Protein AF-A0A2J8T9C1-F1 (afdb_monomer_lite)

Radius of gyration: 21.25 Å; chains: 1; bounding box: 72×36×71 Å

Structure (mmCIF, N/CA/C/O backbone):
data_AF-A0A2J8T9C1-F1
#
_entry.id   AF-A0A2J8T9C1-F1
#
loop_
_atom_site.group_PDB
_atom_site.id
_atom_site.type_symbol
_atom_site.label_atom_id
_atom_site.label_alt_id
_atom_site.label_comp_id
_atom_site.label_asym_id
_atom_site.label_entity_id
_atom_site.label_seq_id
_atom_site.pdbx_PDB_ins_code
_atom_site.Cartn_x
_atom_site.Cartn_y
_atom_site.Cartn_z
_atom_site.occupancy
_atom_site.B_iso_or_equiv
_atom_site.auth_seq_id
_atom_site.auth_comp_id
_atom_site.auth_asym_id
_atom_site.auth_atom_id
_atom_site.pdbx_PDB_model_num
ATOM 1 N N . MET A 1 1 ? 53.235 -20.732 10.616 1.00 41.53 1 MET A N 1
ATOM 2 C CA . MET A 1 1 ? 52.437 -20.182 9.503 1.00 41.53 1 MET A CA 1
ATOM 3 C C . MET A 1 1 ? 51.054 -19.912 10.058 1.00 41.53 1 MET A C 1
ATOM 5 O O . MET A 1 1 ? 50.454 -20.830 10.600 1.00 41.53 1 MET A O 1
ATOM 9 N N . TYR A 1 2 ? 50.663 -18.641 10.082 1.00 32.94 2 TYR A N 1
ATOM 10 C CA . TYR A 1 2 ? 49.415 -18.152 10.666 1.00 32.94 2 TYR A CA 1
ATOM 11 C C . TYR A 1 2 ? 48.220 -18.663 9.853 1.00 32.94 2 TYR A C 1
ATOM 13 O O . TYR A 1 2 ? 48.171 -18.420 8.652 1.00 32.94 2 TYR A O 1
ATOM 21 N N . ASN A 1 3 ? 47.275 -19.346 10.503 1.00 40.78 3 ASN A N 1
ATOM 22 C CA . ASN A 1 3 ? 45.934 -19.539 9.957 1.00 40.78 3 ASN A CA 1
ATOM 23 C C . ASN A 1 3 ? 45.015 -18.538 10.648 1.00 40.78 3 ASN A C 1
ATOM 25 O O . ASN A 1 3 ? 44.572 -18.740 11.779 1.00 40.78 3 ASN A O 1
ATOM 29 N N . ASP A 1 4 ? 44.821 -17.428 9.952 1.00 43.44 4 ASP A N 1
ATOM 30 C CA . ASP A 1 4 ? 43.975 -16.316 10.332 1.00 43.44 4 ASP A CA 1
ATOM 31 C C . ASP A 1 4 ? 42.482 -16.635 10.133 1.00 43.44 4 ASP A C 1
ATOM 33 O O . ASP A 1 4 ? 42.075 -17.243 9.147 1.00 43.44 4 ASP A O 1
ATOM 37 N N . THR A 1 5 ? 41.711 -16.109 11.086 1.00 45.97 5 THR A N 1
ATOM 38 C CA . THR A 1 5 ? 40.335 -15.585 11.006 1.00 45.97 5 THR A CA 1
ATOM 39 C C . THR A 1 5 ? 39.120 -16.512 10.834 1.00 45.97 5 THR A C 1
ATOM 41 O O . THR A 1 5 ? 38.569 -16.759 9.766 1.00 45.97 5 THR A O 1
ATOM 44 N N . LEU A 1 6 ? 38.595 -16.864 12.012 1.00 47.69 6 LEU A N 1
ATOM 45 C CA . LEU A 1 6 ? 37.180 -16.839 12.397 1.00 47.69 6 LEU A CA 1
ATOM 46 C C . LEU A 1 6 ? 36.311 -15.814 11.631 1.00 47.69 6 LEU A C 1
ATOM 48 O O . LEU A 1 6 ? 36.478 -14.608 11.767 1.00 47.69 6 LEU A O 1
ATOM 52 N N . ASN A 1 7 ? 35.332 -16.349 10.904 1.00 46.03 7 ASN A N 1
ATOM 53 C CA . ASN A 1 7 ? 33.889 -16.148 11.078 1.00 46.03 7 ASN A CA 1
ATOM 54 C C . ASN A 1 7 ? 33.348 -14.740 11.439 1.00 46.03 7 ASN A C 1
ATOM 56 O O . ASN A 1 7 ? 33.537 -14.253 12.551 1.00 46.03 7 ASN A O 1
ATOM 60 N N . GLY A 1 8 ? 32.465 -14.224 10.573 1.00 44.84 8 GLY A N 1
ATOM 61 C CA . GLY A 1 8 ? 31.277 -13.476 11.000 1.00 44.84 8 GLY A CA 1
ATOM 62 C C . GLY A 1 8 ? 31.230 -11.993 10.631 1.00 44.84 8 GLY A C 1
ATOM 63 O O . GLY A 1 8 ? 31.576 -11.139 11.440 1.00 44.84 8 GLY A O 1
ATOM 64 N N . SER A 1 9 ? 30.674 -11.655 9.463 1.00 41.91 9 SER A N 1
ATOM 65 C CA . SER A 1 9 ? 30.052 -10.337 9.247 1.00 41.91 9 SER A CA 1
ATOM 66 C C . SER A 1 9 ? 28.932 -10.410 8.204 1.00 41.91 9 SER A C 1
ATOM 68 O O . SER A 1 9 ? 29.154 -10.281 7.008 1.00 41.91 9 SER A O 1
ATOM 70 N N . THR A 1 10 ? 27.706 -10.590 8.702 1.00 45.03 10 THR A N 1
ATOM 71 C CA . THR A 1 10 ? 26.452 -10.081 8.117 1.00 45.03 10 THR A CA 1
ATOM 72 C C . THR A 1 10 ? 26.172 -10.383 6.639 1.00 45.03 10 THR A C 1
ATOM 74 O O . THR A 1 10 ? 26.296 -9.516 5.777 1.00 45.03 10 THR A O 1
ATOM 77 N N . GLU A 1 11 ? 25.598 -11.563 6.384 1.00 42.22 11 GLU A N 1
ATOM 78 C CA . GLU A 1 11 ? 24.617 -11.755 5.309 1.00 42.22 11 GLU A CA 1
ATOM 79 C C . GLU A 1 11 ? 23.422 -10.803 5.529 1.00 42.22 11 GLU A C 1
ATOM 81 O O . GLU A 1 11 ? 22.374 -11.180 6.054 1.00 42.22 11 GLU A O 1
ATOM 86 N N . LYS A 1 12 ? 23.536 -9.545 5.097 1.00 48.41 12 LYS A N 1
ATOM 87 C CA . LYS A 1 12 ? 22.353 -8.871 4.563 1.00 48.41 12 LYS A CA 1
ATOM 88 C C . LYS A 1 12 ? 22.129 -9.503 3.199 1.00 48.41 12 LYS A C 1
ATOM 90 O O . LYS A 1 12 ? 22.800 -9.131 2.244 1.00 48.41 12 LYS A O 1
ATOM 95 N N . ARG A 1 13 ? 21.216 -10.476 3.116 1.00 49.00 13 ARG A N 1
ATOM 96 C CA . ARG A 1 13 ? 20.659 -10.955 1.843 1.00 49.00 13 ARG A CA 1
ATOM 97 C C . ARG A 1 13 ? 19.903 -9.807 1.177 1.00 49.00 13 ARG A C 1
ATOM 99 O O . ARG A 1 13 ? 18.676 -9.757 1.175 1.00 49.00 13 ARG A O 1
ATOM 106 N N . SER A 1 14 ? 20.646 -8.860 0.622 1.00 53.47 14 SER A N 1
ATOM 107 C CA . SER A 1 14 ? 20.217 -8.121 -0.548 1.00 53.47 14 SER A CA 1
ATOM 108 C C . SER A 1 14 ? 19.965 -9.205 -1.582 1.00 53.47 14 SER A C 1
ATOM 110 O O . SER A 1 14 ? 20.908 -9.840 -2.039 1.00 53.47 14 SER A O 1
ATOM 112 N N . ALA A 1 15 ? 18.705 -9.536 -1.849 1.00 61.56 15 ALA A N 1
ATOM 113 C CA . ALA A 1 15 ? 18.385 -10.370 -2.994 1.00 61.56 15 ALA A CA 1
ATOM 114 C C . ALA A 1 15 ? 18.840 -9.576 -4.224 1.00 61.56 15 ALA A C 1
ATOM 116 O O . ALA A 1 15 ? 18.116 -8.692 -4.683 1.00 61.56 15 ALA A O 1
ATOM 117 N N . GLU A 1 16 ? 20.084 -9.792 -4.654 1.00 71.44 16 GLU A N 1
ATOM 118 C CA . GLU A 1 16 ? 20.633 -9.170 -5.848 1.00 71.44 16 GLU A CA 1
ATOM 119 C C . GLU A 1 16 ? 19.725 -9.581 -6.999 1.00 71.44 16 GLU A C 1
ATOM 121 O O . GLU A 1 16 ? 19.556 -10.763 -7.307 1.00 71.44 16 GLU A O 1
ATOM 126 N N . LEU A 1 17 ? 19.030 -8.591 -7.554 1.00 80.94 17 LEU A N 1
ATOM 127 C CA . LEU A 1 17 ? 18.176 -8.814 -8.705 1.00 80.94 17 LEU A CA 1
ATOM 128 C C . LEU A 1 17 ? 19.072 -9.276 -9.861 1.00 80.94 17 LEU A C 1
ATOM 130 O O . LEU A 1 17 ? 20.156 -8.711 -10.031 1.00 80.94 17 LEU A O 1
ATOM 134 N N . PRO A 1 18 ? 18.631 -10.255 -10.671 1.00 86.75 18 PRO A N 1
ATOM 135 C CA . PRO A 1 18 ? 19.393 -10.690 -11.841 1.00 86.75 18 PRO A CA 1
ATOM 136 C C . PRO A 1 18 ? 19.637 -9.508 -12.782 1.00 86.75 18 PRO A C 1
ATOM 138 O O . PRO A 1 18 ? 18.927 -8.508 -12.696 1.00 86.75 18 PRO A O 1
ATOM 141 N N . ASP A 1 19 ? 20.590 -9.592 -13.708 1.00 88.19 19 ASP A N 1
ATOM 142 C CA . ASP A 1 19 ? 20.773 -8.563 -14.740 1.00 88.19 19 ASP A CA 1
ATOM 143 C C . ASP A 1 19 ? 19.469 -8.257 -15.493 1.00 88.19 19 ASP A C 1
ATOM 145 O O . ASP A 1 19 ? 18.598 -9.116 -15.644 1.00 88.19 19 ASP A O 1
ATOM 149 N N . ALA A 1 20 ? 19.290 -7.002 -15.909 1.00 89.88 20 ALA A N 1
ATOM 150 C CA . ALA A 1 20 ? 18.086 -6.581 -16.617 1.00 89.88 20 ALA A CA 1
ATOM 151 C C . ALA A 1 20 ? 18.076 -7.221 -18.008 1.00 89.88 20 ALA A C 1
ATOM 153 O O . ALA A 1 20 ? 18.932 -6.913 -18.837 1.00 89.88 20 ALA A O 1
ATOM 154 N N . VAL A 1 21 ? 17.113 -8.110 -18.261 1.00 89.31 21 VAL A N 1
ATOM 155 C CA . VAL A 1 21 ? 16.985 -8.811 -19.541 1.00 89.31 21 VAL A CA 1
ATOM 156 C C . VAL A 1 21 ? 15.582 -8.601 -20.093 1.00 89.31 21 VAL A C 1
ATOM 158 O O . VAL A 1 21 ? 14.586 -8.926 -19.449 1.00 89.31 21 VAL A O 1
ATOM 161 N N . GLY A 1 22 ? 15.518 -8.101 -21.326 1.00 88.88 22 GLY A N 1
ATOM 162 C CA . GLY A 1 22 ? 14.269 -7.867 -22.045 1.00 88.88 22 GLY A CA 1
ATOM 163 C C . GLY A 1 22 ? 13.801 -6.407 -22.012 1.00 88.88 22 GLY A C 1
ATOM 164 O O . GLY A 1 22 ? 14.501 -5.535 -21.493 1.00 88.88 22 GLY A O 1
ATOM 165 N 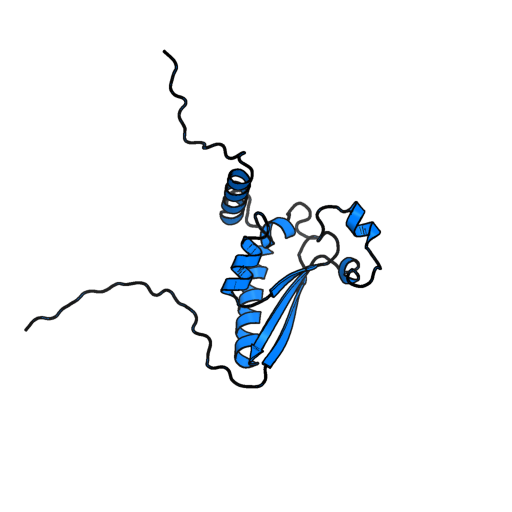N . PRO A 1 23 ? 12.638 -6.122 -22.622 1.00 92.50 23 PRO A N 1
ATOM 166 C CA . PRO A 1 23 ? 12.073 -4.780 -22.647 1.00 92.50 23 PRO A CA 1
ATOM 167 C C . PRO A 1 23 ? 11.634 -4.335 -21.248 1.00 92.50 23 PRO A C 1
ATOM 169 O O . PRO A 1 23 ? 11.294 -5.160 -20.396 1.00 92.50 23 PRO A O 1
ATOM 172 N N . ILE A 1 24 ? 11.606 -3.017 -21.039 1.00 94.19 24 ILE A N 1
ATOM 173 C CA . ILE A 1 24 ? 10.956 -2.422 -19.871 1.00 94.19 24 ILE A CA 1
ATOM 174 C C . ILE A 1 24 ? 9.451 -2.624 -20.016 1.00 94.19 24 ILE A C 1
ATOM 176 O O . ILE A 1 24 ? 8.859 -2.243 -21.028 1.00 94.19 24 ILE A O 1
ATOM 180 N N . VAL A 1 25 ? 8.845 -3.232 -19.005 1.00 95.50 25 VAL A N 1
ATOM 181 C CA . VAL A 1 25 ? 7.412 -3.498 -18.939 1.00 95.50 25 VAL A CA 1
ATOM 182 C C . VAL A 1 25 ? 6.834 -2.911 -17.666 1.00 95.50 25 VAL A C 1
ATOM 184 O O . VAL A 1 25 ? 7.507 -2.811 -16.640 1.00 95.50 25 VAL A O 1
ATOM 187 N N . GLN A 1 26 ? 5.555 -2.561 -17.734 1.00 96.50 26 GLN A N 1
ATOM 188 C CA . GLN A 1 26 ? 4.782 -2.167 -16.571 1.00 96.50 26 GLN A CA 1
ATOM 189 C C . GLN A 1 26 ? 3.832 -3.307 -16.206 1.00 96.50 26 GLN A C 1
ATOM 191 O O . GLN A 1 26 ? 2.880 -3.586 -16.936 1.00 96.50 26 GLN A O 1
ATOM 196 N N . LEU A 1 27 ? 4.093 -3.974 -15.083 1.00 95.56 27 LEU A N 1
ATOM 197 C CA . LEU A 1 27 ? 3.223 -5.025 -14.558 1.00 95.56 27 LEU A CA 1
ATOM 198 C C . LEU A 1 27 ? 2.402 -4.484 -13.392 1.00 95.56 27 LEU A C 1
ATOM 200 O O . LEU A 1 27 ? 2.850 -3.616 -12.640 1.00 95.56 27 LEU A O 1
ATOM 204 N N . GLN A 1 28 ? 1.192 -5.011 -13.238 1.00 96.06 28 GLN A N 1
ATOM 205 C CA . GLN A 1 28 ? 0.302 -4.649 -12.146 1.00 96.06 28 GLN A CA 1
ATOM 206 C C . GLN A 1 28 ? -0.390 -5.881 -11.572 1.00 96.06 28 GLN A C 1
ATOM 208 O O . GLN A 1 28 ? -0.814 -6.755 -12.321 1.00 96.06 28 GLN A O 1
ATOM 213 N N . GLU A 1 29 ? -0.539 -5.915 -10.252 1.00 96.12 29 GLU A N 1
ATOM 214 C CA . GLU A 1 29 ? -1.277 -6.948 -9.526 1.00 96.12 29 GLU A CA 1
ATOM 215 C C . GLU A 1 29 ? -2.310 -6.281 -8.612 1.00 96.12 29 GLU A C 1
ATOM 217 O O . GLU A 1 29 ? -2.000 -5.325 -7.891 1.00 96.12 29 GLU A O 1
ATOM 222 N N . LYS A 1 30 ? -3.544 -6.793 -8.629 1.00 96.06 30 LYS A N 1
ATOM 223 C CA . LYS A 1 30 ? -4.630 -6.349 -7.748 1.00 96.06 30 LYS A CA 1
ATOM 224 C C . LYS A 1 30 ? -4.872 -7.391 -6.657 1.00 96.06 30 LYS A C 1
ATOM 226 O O . LYS A 1 30 ? -5.234 -8.526 -6.953 1.00 96.06 30 LYS A O 1
ATOM 231 N N . LEU A 1 31 ? -4.728 -6.988 -5.395 1.00 95.81 31 LEU A N 1
ATOM 232 C CA . LEU A 1 31 ? -5.003 -7.822 -4.223 1.00 95.81 31 LEU A CA 1
ATOM 233 C C . LEU A 1 31 ? -6.210 -7.286 -3.454 1.00 95.81 31 LEU A C 1
ATOM 235 O O . LEU A 1 31 ? -6.163 -6.182 -2.913 1.00 95.81 31 LEU A O 1
ATOM 239 N N . TYR A 1 32 ? -7.284 -8.068 -3.381 1.00 94.75 32 TYR A N 1
ATOM 240 C CA . TYR A 1 32 ? -8.471 -7.703 -2.608 1.00 94.75 32 TYR A CA 1
ATOM 241 C C . TYR A 1 32 ? -8.229 -7.858 -1.107 1.00 94.75 32 TYR A C 1
ATOM 243 O O . TYR A 1 32 ? -7.619 -8.826 -0.656 1.00 94.75 32 TYR A O 1
ATOM 251 N N . VAL A 1 33 ? -8.720 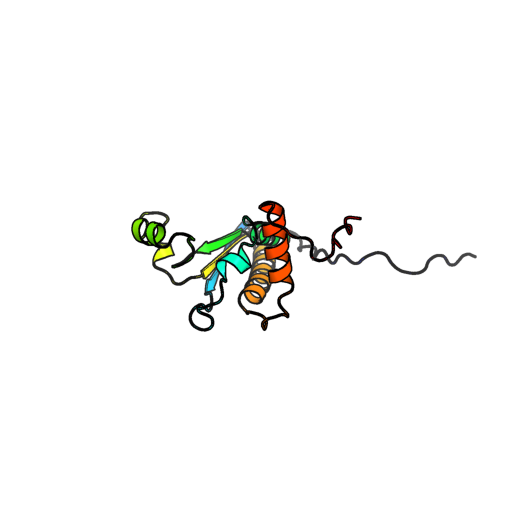-6.891 -0.335 1.00 93.50 33 VAL A N 1
ATOM 252 C CA . VAL A 1 33 ? -8.599 -6.879 1.123 1.00 93.50 33 VAL A CA 1
ATOM 253 C C . VAL A 1 33 ? -9.790 -7.628 1.741 1.00 93.50 33 VAL A C 1
ATOM 255 O O . VAL A 1 33 ? -10.932 -7.310 1.395 1.00 93.50 33 VAL A O 1
ATOM 258 N N . PRO A 1 34 ? -9.576 -8.567 2.685 1.00 92.62 34 PRO A N 1
ATOM 259 C CA . PRO A 1 34 ? -10.638 -9.377 3.295 1.00 92.62 34 PRO A CA 1
ATOM 260 C C . PRO A 1 34 ? -11.452 -8.602 4.354 1.00 92.62 34 PRO A C 1
ATOM 262 O O . PRO A 1 34 ? -11.609 -9.021 5.499 1.00 92.62 34 PRO A O 1
ATOM 265 N N . VAL A 1 35 ? -12.026 -7.457 3.969 1.00 90.19 35 VAL A N 1
ATOM 266 C CA . VAL A 1 35 ? -12.853 -6.603 4.849 1.00 90.19 35 VAL A CA 1
ATOM 267 C C . VAL A 1 35 ? -14.155 -7.266 5.299 1.00 90.19 35 VAL A C 1
ATOM 269 O O . VAL A 1 35 ? -14.751 -6.839 6.280 1.00 90.19 35 VAL A O 1
ATOM 272 N N . LYS A 1 36 ? -14.622 -8.288 4.572 1.00 88.69 36 LYS A N 1
ATOM 273 C CA . LYS A 1 36 ? -15.829 -9.052 4.926 1.00 88.69 36 LYS A CA 1
ATOM 274 C C . LYS A 1 36 ? -15.565 -10.026 6.076 1.00 88.69 36 LYS A C 1
ATOM 276 O O . LYS A 1 36 ? -16.462 -10.261 6.874 1.00 88.69 36 LYS A O 1
ATOM 281 N N . GLU A 1 37 ? -14.353 -10.574 6.143 1.00 90.25 37 GLU A N 1
ATOM 282 C CA . GLU A 1 37 ? -13.932 -11.526 7.178 1.00 90.25 37 GLU A CA 1
ATOM 283 C C . GLU A 1 37 ? -13.500 -10.799 8.455 1.00 90.25 37 GLU A C 1
ATOM 285 O O . GLU A 1 37 ? -13.792 -11.255 9.557 1.00 90.25 37 GLU A O 1
ATOM 290 N N . TYR A 1 38 ? -12.867 -9.631 8.305 1.00 88.69 38 TYR A N 1
ATOM 291 C CA . TYR A 1 38 ? -12.370 -8.823 9.419 1.00 88.69 38 TYR A CA 1
ATOM 292 C C . TYR A 1 38 ? -12.874 -7.371 9.327 1.00 88.69 38 TYR A C 1
ATOM 294 O O . TYR A 1 38 ? -12.090 -6.464 9.027 1.00 88.69 38 TYR A O 1
ATOM 302 N N . PRO A 1 39 ? -14.175 -7.118 9.570 1.00 87.69 39 PRO A N 1
ATOM 303 C CA . PRO A 1 39 ? -14.781 -5.794 9.394 1.00 87.69 39 PRO A CA 1
ATOM 304 C C . PRO A 1 39 ? -14.249 -4.732 10.368 1.00 87.69 39 PRO A C 1
ATOM 306 O O . PRO A 1 39 ? -14.194 -3.553 10.018 1.00 87.69 39 PRO A O 1
ATOM 309 N N . ASP A 1 40 ? -13.821 -5.139 11.564 1.00 86.31 40 ASP A N 1
ATOM 310 C CA . ASP A 1 40 ? -13.283 -4.242 12.595 1.00 86.31 40 ASP A CA 1
ATOM 311 C C . ASP A 1 40 ? -11.779 -3.954 12.427 1.00 86.31 40 ASP A C 1
ATOM 313 O O . ASP A 1 40 ? -11.214 -3.103 13.123 1.00 86.31 40 ASP A O 1
ATOM 317 N N . PHE A 1 41 ? -11.100 -4.637 11.497 1.00 88.69 41 PHE A N 1
ATOM 318 C CA . PHE A 1 41 ? -9.667 -4.469 11.287 1.00 88.69 41 PHE A CA 1
ATOM 319 C C . PHE A 1 41 ? -9.361 -3.375 10.256 1.00 88.69 41 PHE A C 1
ATOM 321 O O . PHE A 1 41 ? -9.801 -3.404 9.107 1.00 88.69 41 PHE A O 1
ATOM 328 N N . ASN A 1 42 ? -8.531 -2.405 10.646 1.00 89.50 42 ASN A N 1
ATOM 329 C CA . ASN A 1 42 ? -8.127 -1.316 9.761 1.00 89.50 42 ASN A CA 1
ATOM 330 C C . ASN A 1 42 ? -6.923 -1.697 8.881 1.00 89.50 42 ASN A C 1
ATOM 332 O O . ASN A 1 42 ? -5.780 -1.329 9.168 1.00 89.50 42 ASN A O 1
ATOM 336 N N . PHE A 1 43 ? -7.196 -2.383 7.771 1.00 92.12 43 PHE A N 1
ATOM 337 C CA . PHE A 1 43 ? -6.183 -2.755 6.777 1.00 92.12 43 PHE A CA 1
ATOM 338 C C . PHE A 1 43 ? -5.496 -1.550 6.125 1.00 92.12 43 PHE A C 1
ATOM 340 O O . PHE A 1 43 ? -4.289 -1.574 5.902 1.00 92.12 43 PHE A O 1
ATOM 347 N N . VAL A 1 44 ? -6.233 -0.466 5.856 1.00 92.81 44 VAL A N 1
ATOM 348 C CA . VAL A 1 44 ? -5.666 0.743 5.232 1.00 92.81 44 VAL A CA 1
ATOM 349 C C . VAL A 1 44 ? -4.592 1.348 6.135 1.00 92.81 44 VAL A C 1
ATOM 351 O O . VAL A 1 44 ? -3.479 1.620 5.687 1.00 92.81 44 VAL A O 1
ATOM 354 N N . GLY A 1 45 ? -4.899 1.500 7.426 1.00 92.44 45 GLY A N 1
ATOM 355 C CA . GLY A 1 45 ? -3.944 1.984 8.423 1.00 92.44 45 GLY A CA 1
ATOM 356 C C . GLY A 1 45 ? -2.751 1.046 8.606 1.00 92.44 45 GLY A C 1
ATOM 357 O O . GLY A 1 45 ? -1.628 1.519 8.748 1.00 92.44 45 GLY A O 1
ATOM 358 N N . ARG A 1 46 ? -2.981 -0.269 8.542 1.00 92.00 46 ARG A N 1
ATOM 359 C CA . ARG A 1 46 ? -1.940 -1.300 8.635 1.00 92.00 46 ARG A CA 1
ATOM 360 C C . ARG A 1 46 ? -0.926 -1.222 7.493 1.00 92.00 46 ARG A C 1
ATOM 362 O O . ARG A 1 46 ? 0.274 -1.279 7.746 1.00 92.00 46 ARG A O 1
ATOM 369 N N . ILE A 1 47 ? -1.408 -1.085 6.258 1.00 93.31 47 ILE A N 1
ATOM 370 C CA . ILE A 1 47 ? -0.570 -1.064 5.051 1.00 93.31 47 ILE A CA 1
ATOM 371 C C . ILE A 1 47 ? 0.177 0.266 4.930 1.00 93.31 47 ILE A C 1
ATOM 373 O O . ILE A 1 47 ? 1.377 0.284 4.676 1.00 93.31 47 ILE A O 1
ATOM 377 N N . LEU A 1 48 ? -0.522 1.388 5.123 1.00 93.69 48 LEU A N 1
ATOM 378 C CA . LEU A 1 48 ? 0.087 2.712 4.991 1.00 93.69 48 LEU A CA 1
ATOM 379 C C . LEU A 1 48 ? 1.022 3.032 6.162 1.00 93.69 48 LEU A C 1
ATOM 381 O O . LEU A 1 48 ? 2.089 3.614 5.962 1.00 93.69 48 LEU A O 1
ATOM 385 N N . GLY A 1 49 ? 0.637 2.650 7.379 1.00 92.44 49 GLY A N 1
ATOM 386 C CA . GLY A 1 49 ? 1.360 2.998 8.594 1.00 92.44 49 GLY A CA 1
ATOM 387 C C . GLY A 1 49 ? 1.330 4.500 8.917 1.00 92.44 49 GLY A C 1
ATOM 388 O O . GLY A 1 49 ? 0.560 5.272 8.324 1.00 92.44 49 GLY A O 1
ATOM 389 N N . PRO A 1 50 ? 2.154 4.953 9.878 1.00 92.69 50 PRO A N 1
ATOM 390 C CA . PRO A 1 50 ? 2.193 6.350 10.293 1.00 92.69 50 PRO A CA 1
ATOM 391 C C . PRO A 1 50 ? 2.603 7.249 9.124 1.00 92.69 50 PRO A C 1
ATOM 393 O O . PRO A 1 50 ? 3.659 7.070 8.530 1.00 92.69 50 PRO A O 1
ATOM 396 N N . ARG A 1 51 ? 1.748 8.218 8.766 1.00 89.44 51 ARG A N 1
ATOM 397 C CA . ARG A 1 51 ? 1.962 9.160 7.644 1.00 89.44 51 ARG A CA 1
ATOM 398 C C . ARG A 1 51 ? 2.323 8.493 6.299 1.00 89.44 51 ARG A C 1
ATOM 400 O O . ARG A 1 51 ? 2.916 9.146 5.446 1.00 89.44 51 ARG A O 1
ATOM 407 N N . GLY A 1 52 ? 1.961 7.224 6.087 1.00 91.75 52 GLY A N 1
ATOM 408 C CA . GLY A 1 52 ? 2.311 6.491 4.863 1.00 91.75 52 GLY A CA 1
ATOM 409 C C . GLY A 1 52 ? 3.745 5.947 4.825 1.00 91.75 52 GLY A C 1
ATOM 410 O O . GLY A 1 52 ? 4.183 5.484 3.774 1.00 91.75 52 GLY A O 1
ATOM 411 N N . LEU A 1 53 ? 4.493 6.015 5.934 1.00 92.62 53 LEU A N 1
ATOM 412 C CA . LEU A 1 53 ? 5.899 5.603 5.982 1.00 92.62 53 LEU A CA 1
ATOM 413 C C . LEU A 1 53 ? 6.083 4.105 5.735 1.00 92.62 53 LEU A C 1
ATOM 415 O O . LEU A 1 53 ? 7.013 3.732 5.027 1.00 92.62 53 LEU A O 1
ATOM 419 N N . THR A 1 54 ? 5.185 3.256 6.242 1.00 93.06 54 THR A N 1
ATOM 420 C CA . THR A 1 54 ? 5.275 1.803 6.031 1.00 93.06 54 THR A CA 1
ATOM 421 C C . THR A 1 54 ? 5.080 1.446 4.562 1.00 93.06 54 THR A C 1
ATOM 423 O O . THR A 1 54 ? 5.884 0.698 4.015 1.00 93.06 54 THR A O 1
ATOM 426 N N . ALA A 1 55 ? 4.074 2.023 3.897 1.00 93.94 55 ALA A N 1
ATOM 427 C CA . ALA A 1 55 ? 3.892 1.808 2.462 1.00 93.94 55 ALA A CA 1
ATOM 428 C C . ALA A 1 55 ? 5.107 2.306 1.671 1.00 93.94 55 ALA A C 1
ATOM 430 O O . ALA A 1 55 ? 5.614 1.577 0.830 1.00 93.94 55 ALA A O 1
ATOM 431 N N . LYS A 1 56 ? 5.633 3.494 1.995 1.00 94.62 56 LYS A N 1
ATOM 432 C CA . LYS A 1 56 ? 6.817 4.048 1.324 1.00 94.62 56 LYS A CA 1
ATOM 433 C C . LYS A 1 56 ? 8.069 3.185 1.517 1.00 94.62 56 LYS A C 1
ATOM 435 O O . LYS A 1 56 ? 8.868 3.047 0.596 1.00 94.62 56 LYS A O 1
ATOM 440 N N . GLN A 1 57 ? 8.254 2.617 2.707 1.00 93.56 57 GLN A N 1
ATOM 441 C CA . GLN A 1 57 ? 9.345 1.685 2.974 1.00 93.56 57 GLN A CA 1
ATOM 442 C C . GLN A 1 57 ? 9.177 0.406 2.153 1.00 93.56 57 GLN A C 1
ATOM 444 O O . GLN A 1 57 ? 10.115 -0.006 1.477 1.00 93.56 57 GLN A O 1
ATOM 449 N N . LEU A 1 58 ? 7.967 -0.154 2.131 1.00 93.69 58 LEU A N 1
ATOM 450 C CA . LEU A 1 58 ? 7.659 -1.343 1.347 1.00 93.69 58 LEU A CA 1
ATOM 451 C C . LEU A 1 58 ? 7.863 -1.106 -0.161 1.00 93.69 58 LEU A C 1
ATOM 453 O O . LEU A 1 58 ? 8.414 -1.962 -0.852 1.00 93.69 58 LEU A O 1
ATOM 457 N N . GLU A 1 59 ? 7.487 0.069 -0.671 1.00 94.62 59 GLU A N 1
ATOM 458 C CA . GLU A 1 59 ? 7.772 0.499 -2.045 1.00 94.62 59 GLU A CA 1
ATOM 459 C C . GLU A 1 59 ? 9.284 0.561 -2.319 1.00 94.62 59 GLU A C 1
ATOM 461 O O . GLU A 1 59 ? 9.755 0.033 -3.326 1.00 94.62 59 GLU A O 1
ATOM 466 N N . ALA A 1 60 ? 10.066 1.147 -1.407 1.00 93.31 60 ALA A N 1
ATOM 467 C CA . ALA A 1 60 ? 11.518 1.258 -1.549 1.00 93.31 60 ALA A CA 1
ATOM 468 C C . ALA A 1 60 ? 12.233 -0.106 -1.501 1.00 93.31 60 ALA A C 1
ATOM 470 O O . ALA A 1 60 ? 13.176 -0.333 -2.257 1.00 93.31 60 ALA A O 1
ATOM 471 N N . GLU A 1 61 ? 11.784 -1.023 -0.643 1.00 91.56 61 GLU A N 1
ATOM 472 C CA . GLU A 1 61 ? 12.383 -2.355 -0.482 1.00 91.56 61 GLU A CA 1
ATOM 473 C C . GLU A 1 61 ? 12.047 -3.305 -1.635 1.00 91.56 61 GLU A C 1
ATOM 475 O O . GLU A 1 61 ? 12.861 -4.152 -2.013 1.00 91.56 61 GLU A O 1
ATOM 480 N N . THR A 1 62 ? 10.843 -3.181 -2.192 1.00 92.00 62 THR A N 1
ATOM 481 C CA . THR A 1 62 ? 10.368 -4.039 -3.287 1.00 92.00 62 THR A CA 1
ATOM 482 C C . THR A 1 62 ? 10.639 -3.443 -4.666 1.00 92.00 62 THR A C 1
ATOM 484 O O . THR A 1 62 ? 10.618 -4.164 -5.662 1.00 92.00 62 THR A O 1
ATOM 487 N N . GLY A 1 63 ? 10.898 -2.135 -4.748 1.00 92.56 63 GLY A N 1
ATOM 488 C CA . GLY A 1 63 ? 10.990 -1.405 -6.010 1.00 92.56 63 GLY A CA 1
ATOM 489 C C . GLY A 1 63 ? 9.661 -1.359 -6.768 1.00 92.56 63 GLY A C 1
ATOM 490 O O . GLY A 1 63 ? 9.672 -1.237 -7.991 1.00 92.56 63 GLY A O 1
ATOM 491 N N . CYS A 1 64 ? 8.542 -1.514 -6.059 1.00 95.81 64 CYS A N 1
ATOM 492 C CA . CYS A 1 64 ? 7.187 -1.440 -6.597 1.00 95.81 64 CYS A CA 1
ATOM 493 C C . CYS A 1 64 ? 6.483 -0.185 -6.073 1.00 95.81 64 CYS A C 1
ATOM 495 O O . CYS A 1 64 ? 6.872 0.385 -5.061 1.00 95.81 64 CYS A O 1
ATOM 497 N N . LYS A 1 65 ? 5.409 0.219 -6.742 1.00 96.31 65 LYS A N 1
ATOM 498 C CA . LYS A 1 65 ? 4.469 1.248 -6.305 1.00 96.31 65 LYS A CA 1
ATOM 499 C C . LYS A 1 65 ? 3.237 0.582 -5.710 1.00 96.31 65 LYS A C 1
ATOM 501 O O . LYS A 1 65 ? 2.664 -0.308 -6.333 1.00 96.31 65 LYS A O 1
ATOM 506 N N . ILE A 1 66 ? 2.814 1.017 -4.531 1.00 96.06 66 ILE A N 1
ATOM 507 C CA . ILE A 1 66 ? 1.734 0.404 -3.759 1.00 96.06 66 ILE A CA 1
ATOM 508 C C . ILE A 1 66 ? 0.641 1.441 -3.545 1.00 96.06 66 ILE A C 1
ATOM 510 O O . ILE A 1 66 ? 0.826 2.461 -2.887 1.00 96.06 66 ILE A O 1
ATOM 514 N N . MET A 1 67 ? -0.536 1.174 -4.101 1.00 94.12 67 MET A N 1
ATOM 515 C CA . MET A 1 67 ? -1.679 2.075 -4.031 1.00 94.12 67 MET A CA 1
ATOM 516 C C . MET A 1 67 ? -2.868 1.374 -3.387 1.00 94.12 67 MET A C 1
ATOM 518 O O . MET A 1 67 ? -3.378 0.390 -3.915 1.00 94.12 67 MET A O 1
ATOM 522 N N . VAL A 1 68 ? -3.369 1.915 -2.280 1.00 94.94 68 VAL A N 1
ATOM 523 C CA . VAL A 1 68 ? -4.638 1.462 -1.697 1.00 94.94 68 VAL A CA 1
ATOM 524 C C . VAL A 1 68 ? -5.788 2.145 -2.441 1.00 94.94 68 VAL A C 1
ATOM 526 O O . VAL A 1 68 ? -5.843 3.373 -2.529 1.00 94.94 68 VAL A O 1
ATOM 529 N N . ARG A 1 69 ? -6.684 1.347 -3.019 1.00 94.19 69 ARG A N 1
ATOM 530 C CA . ARG A 1 69 ? -7.798 1.759 -3.885 1.00 94.19 69 ARG A CA 1
ATOM 531 C C . ARG A 1 69 ? -9.070 1.005 -3.469 1.00 94.19 69 ARG A C 1
ATOM 533 O O . ARG A 1 69 ? -9.035 0.171 -2.570 1.00 94.19 69 ARG A O 1
ATOM 540 N N . GLY A 1 70 ? -10.200 1.290 -4.109 1.00 93.69 70 GLY A N 1
ATOM 541 C CA . GLY A 1 70 ? -11.489 0.709 -3.721 1.00 93.69 70 GLY A CA 1
ATOM 542 C C . GLY A 1 70 ? -12.300 1.546 -2.731 1.00 93.69 70 GLY A C 1
ATOM 543 O O . GLY A 1 70 ? -11.877 2.605 -2.266 1.00 93.69 70 GLY A O 1
ATOM 544 N N . LYS A 1 71 ? -13.491 1.048 -2.412 1.00 91.25 71 LYS A N 1
ATOM 545 C CA . LYS A 1 71 ? -14.404 1.596 -1.408 1.00 91.25 71 LYS A CA 1
ATOM 546 C C . LYS A 1 71 ? -13.795 1.498 -0.006 1.00 91.25 71 LYS A C 1
ATOM 548 O O . LYS A 1 71 ? -13.334 0.437 0.403 1.00 91.25 71 LYS A O 1
ATOM 553 N N . GLY A 1 72 ? -13.846 2.581 0.759 1.00 88.94 72 GLY A N 1
ATOM 554 C CA . GLY A 1 72 ? -13.261 2.683 2.095 1.00 88.94 72 GLY A CA 1
ATOM 555 C C . GLY A 1 72 ? -11.754 2.938 2.099 1.00 88.94 72 GLY A C 1
ATOM 556 O O . GLY A 1 72 ? -11.145 2.891 3.167 1.00 88.94 72 GLY A O 1
ATOM 557 N N . SER A 1 73 ? -11.137 3.209 0.941 1.00 89.19 73 SER A N 1
ATOM 558 C CA . SER A 1 73 ? -9.719 3.578 0.878 1.00 89.19 73 SER A CA 1
ATOM 559 C C . SER A 1 73 ? -9.470 4.989 1.418 1.00 89.19 73 SER A C 1
ATOM 561 O O . SER A 1 73 ? -8.342 5.318 1.789 1.00 89.19 73 SER A O 1
ATOM 563 N N . MET A 1 74 ? -10.497 5.848 1.452 1.00 89.44 74 MET A N 1
ATOM 564 C CA . MET A 1 74 ? -10.391 7.193 2.004 1.00 89.44 74 MET A CA 1
ATOM 565 C C . MET A 1 74 ? -10.738 7.222 3.491 1.00 89.44 74 MET A C 1
ATOM 567 O O . MET A 1 74 ? -11.682 6.590 3.957 1.00 89.44 74 MET A O 1
ATOM 571 N N . ARG A 1 75 ? -10.026 8.074 4.236 1.00 85.25 75 ARG A N 1
ATOM 572 C CA . ARG A 1 75 ? -10.337 8.352 5.646 1.00 85.25 75 ARG A CA 1
ATOM 573 C C . ARG A 1 75 ? -11.741 8.944 5.824 1.00 85.25 75 ARG A C 1
ATOM 575 O O . ARG A 1 75 ? -12.459 8.574 6.748 1.00 85.25 75 ARG A O 1
ATOM 582 N N . ASP A 1 76 ? -12.119 9.868 4.945 1.00 89.50 76 ASP A N 1
ATOM 583 C CA . ASP A 1 76 ? -13.387 10.591 5.013 1.00 89.50 76 ASP A CA 1
ATOM 584 C C . ASP A 1 76 ? -14.431 9.950 4.087 1.00 89.50 76 ASP A C 1
ATOM 586 O O . ASP A 1 76 ? -14.508 10.292 2.905 1.00 89.50 76 ASP A O 1
ATOM 590 N N . LYS A 1 77 ? -15.295 9.083 4.631 1.00 87.62 77 LYS A N 1
ATOM 591 C CA . LYS A 1 77 ? -16.360 8.410 3.854 1.00 87.62 77 LYS A CA 1
ATOM 592 C C . LYS A 1 77 ? -17.269 9.387 3.094 1.00 87.62 77 LYS A C 1
ATOM 594 O O . LYS A 1 77 ? -17.610 9.144 1.945 1.00 87.62 77 LYS A O 1
ATOM 599 N N . LYS A 1 78 ? -17.590 10.542 3.690 1.00 90.38 78 LYS A N 1
ATOM 600 C CA . LYS A 1 78 ? -18.414 11.575 3.032 1.00 90.38 78 LYS A CA 1
ATOM 601 C C . LYS A 1 78 ? -17.753 12.140 1.770 1.00 90.38 78 LYS A C 1
ATOM 603 O O . LYS A 1 78 ? -18.429 12.384 0.778 1.00 90.38 78 LYS A O 1
ATOM 608 N N . LYS A 1 79 ? -16.433 12.361 1.805 1.00 88.75 79 LYS A N 1
ATOM 609 C CA . LYS A 1 79 ? -15.681 12.843 0.633 1.00 88.75 79 LYS A CA 1
ATOM 610 C C . LYS A 1 79 ? -15.541 11.749 -0.415 1.00 88.75 79 LYS A C 1
ATOM 612 O O . LYS A 1 79 ? -15.525 12.055 -1.602 1.00 88.75 79 LYS A O 1
ATOM 617 N N . GLU A 1 80 ? -15.438 10.499 0.022 1.00 89.44 80 GLU A N 1
ATOM 618 C CA . GLU A 1 80 ? -15.412 9.346 -0.871 1.00 89.44 80 GLU A CA 1
ATOM 619 C C . GLU A 1 80 ? -16.684 9.288 -1.723 1.00 89.44 80 GLU A C 1
ATOM 621 O O . GLU A 1 80 ? -16.605 9.289 -2.948 1.00 89.44 80 GLU A O 1
ATOM 626 N N . GLU A 1 81 ? -17.861 9.360 -1.096 1.00 88.56 81 GLU A N 1
ATOM 627 C CA . GLU A 1 81 ? -19.144 9.326 -1.809 1.00 88.56 81 GLU A CA 1
ATOM 628 C C . GLU A 1 81 ? -19.325 10.512 -2.766 1.00 88.56 81 GLU A C 1
ATOM 630 O O . GLU A 1 81 ? -19.810 10.332 -3.879 1.00 88.56 81 GLU A O 1
ATOM 635 N N . GLN A 1 82 ? -18.872 11.710 -2.385 1.00 90.00 82 GLN A N 1
ATOM 636 C CA . GLN A 1 82 ? -18.935 12.905 -3.240 1.00 90.00 82 GLN A CA 1
ATOM 637 C C . GLN A 1 82 ? -18.010 12.850 -4.463 1.00 90.00 82 GLN A C 1
ATOM 639 O O . GLN A 1 82 ? -18.237 13.556 -5.449 1.00 90.00 82 GLN A O 1
ATOM 644 N N . ASN A 1 83 ? -16.922 12.081 -4.387 1.00 87.00 83 ASN A N 1
ATOM 645 C CA . ASN A 1 83 ? -15.974 11.926 -5.490 1.00 87.00 83 ASN A CA 1
ATOM 646 C C . ASN A 1 83 ? -16.225 10.666 -6.316 1.00 87.00 83 ASN A C 1
ATOM 648 O O . ASN A 1 83 ? -15.642 10.516 -7.390 1.00 87.00 83 ASN A O 1
ATOM 652 N N . ARG A 1 84 ? -17.118 9.788 -5.860 1.00 86.94 84 ARG A N 1
ATOM 653 C CA . ARG A 1 84 ? -17.518 8.597 -6.597 1.00 86.94 84 ARG A CA 1
ATOM 654 C C . ARG A 1 84 ? -18.115 8.982 -7.955 1.00 86.94 84 ARG A C 1
ATOM 656 O O . ARG A 1 84 ? -18.950 9.876 -8.048 1.00 86.94 84 ARG A O 1
ATOM 663 N N . GLY A 1 85 ? -17.660 8.310 -9.012 1.00 84.06 85 GLY A N 1
ATOM 664 C CA . GLY A 1 85 ? -18.099 8.570 -10.389 1.00 84.06 85 GLY A CA 1
ATOM 665 C C . GLY A 1 85 ? -17.386 9.728 -11.097 1.00 84.06 85 GLY A C 1
ATOM 666 O O . GLY A 1 85 ? -17.682 9.990 -12.258 1.00 84.06 85 GLY A O 1
ATOM 667 N N . LYS A 1 86 ? -16.431 10.410 -10.447 1.00 89.19 86 LYS A N 1
ATOM 668 C CA . LYS A 1 86 ? -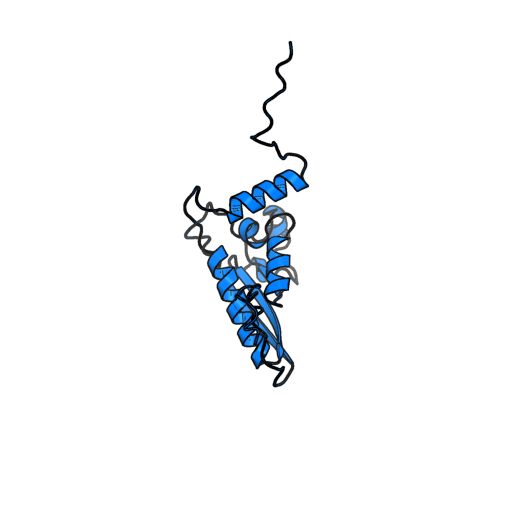15.559 11.383 -11.122 1.00 89.19 86 LYS A CA 1
ATOM 669 C C . LYS A 1 86 ? -14.413 10.681 -11.867 1.00 89.19 86 LYS A C 1
ATOM 671 O O . LYS A 1 86 ? -13.948 9.630 -11.412 1.00 89.19 86 LYS A O 1
ATOM 676 N N . PRO A 1 87 ? -13.879 11.284 -12.946 1.00 84.69 87 PRO A N 1
ATOM 677 C CA . PRO A 1 87 ? -12.652 10.799 -13.574 1.00 84.69 87 PRO A CA 1
ATOM 678 C C . PRO A 1 87 ? -11.516 10.736 -12.541 1.00 84.69 87 PRO A C 1
ATOM 680 O O . PRO A 1 87 ? -11.417 11.601 -11.670 1.00 84.69 87 PRO A O 1
ATOM 683 N N . ASN A 1 88 ? -10.672 9.703 -12.626 1.00 83.38 88 ASN A N 1
ATOM 684 C CA . ASN A 1 88 ? -9.623 9.339 -11.652 1.00 83.38 88 ASN A CA 1
ATOM 685 C C . ASN A 1 88 ? -10.104 8.762 -10.303 1.00 83.38 88 ASN A C 1
ATOM 687 O O . ASN A 1 88 ? -9.267 8.323 -9.510 1.00 83.38 88 ASN A O 1
ATOM 691 N N . TRP A 1 89 ? -11.419 8.696 -10.060 1.00 88.88 89 TRP A N 1
ATOM 692 C CA . TRP A 1 89 ? -12.035 8.139 -8.843 1.00 88.88 89 TRP A CA 1
ATOM 693 C C . TRP A 1 89 ? -12.908 6.906 -9.116 1.00 88.88 89 TRP A C 1
ATOM 695 O O . TRP A 1 89 ? -13.631 6.440 -8.237 1.00 88.88 89 TRP A O 1
ATOM 705 N N . GLU A 1 90 ? -12.840 6.346 -10.323 1.00 90.38 90 GLU A N 1
ATOM 706 C CA . GLU A 1 90 ? -13.628 5.174 -10.734 1.00 90.38 90 GLU A CA 1
ATOM 707 C C . GLU A 1 90 ? -13.367 3.954 -9.847 1.00 90.38 90 GLU A C 1
ATOM 709 O O . GLU A 1 90 ? -14.283 3.188 -9.547 1.00 90.38 90 GLU A O 1
ATOM 714 N N . HIS A 1 91 ? -12.143 3.838 -9.325 1.00 88.88 91 HIS A N 1
ATOM 715 C CA . HIS A 1 91 ? -11.761 2.794 -8.379 1.00 88.88 91 HIS A CA 1
ATOM 716 C C . HIS A 1 91 ? -12.612 2.785 -7.103 1.00 88.88 91 HIS A C 1
ATOM 718 O O . HIS A 1 91 ? -12.664 1.765 -6.433 1.00 88.88 91 HIS A O 1
ATOM 724 N N . LEU A 1 92 ? -13.285 3.885 -6.735 1.00 90.88 92 LEU A N 1
ATOM 725 C CA . LEU A 1 92 ? -14.174 3.925 -5.566 1.00 90.88 92 LEU A CA 1
ATOM 726 C C . LEU A 1 92 ? -15.430 3.055 -5.736 1.00 90.88 92 LEU A C 1
ATOM 728 O O . LEU A 1 92 ? -16.163 2.832 -4.770 1.00 90.88 92 LEU A O 1
ATOM 732 N N . ASN A 1 93 ? -15.723 2.590 -6.950 1.00 88.38 93 ASN A N 1
ATOM 733 C CA . ASN A 1 93 ? -16.807 1.641 -7.207 1.00 88.38 93 ASN A CA 1
ATOM 734 C C . ASN A 1 93 ? -16.394 0.186 -6.958 1.00 88.38 93 ASN A C 1
ATOM 736 O O . ASN A 1 93 ? -17.264 -0.665 -6.802 1.00 88.38 93 ASN A O 1
ATOM 740 N N . GLU A 1 94 ? -15.094 -0.093 -6.888 1.00 91.50 94 GLU A N 1
ATOM 741 C CA . GLU A 1 94 ? -14.566 -1.429 -6.629 1.00 91.50 94 GLU A CA 1
ATOM 742 C C . GLU A 1 94 ? -14.466 -1.708 -5.122 1.00 91.50 94 GLU A C 1
ATOM 744 O O . GLU A 1 94 ? -14.427 -0.787 -4.302 1.00 91.50 94 GLU A O 1
ATOM 749 N N . ASP A 1 95 ? -14.393 -2.984 -4.743 1.00 92.62 95 ASP A N 1
ATOM 750 C CA . ASP A 1 95 ? -14.094 -3.379 -3.362 1.00 92.62 95 ASP A CA 1
ATOM 751 C C . ASP A 1 95 ? -12.688 -2.919 -2.942 1.00 92.62 95 ASP A C 1
ATOM 753 O O . ASP A 1 95 ? -11.822 -2.691 -3.791 1.00 92.62 95 ASP A O 1
ATOM 757 N N . LEU A 1 96 ? -12.454 -2.769 -1.632 1.00 94.56 96 LEU A N 1
ATOM 758 C CA . LEU A 1 96 ? -11.154 -2.359 -1.094 1.00 94.56 96 LEU A CA 1
ATOM 759 C C . LEU A 1 96 ? -10.050 -3.307 -1.585 1.00 94.56 96 LEU A C 1
ATOM 761 O O . LEU A 1 96 ? -10.110 -4.519 -1.364 1.00 94.56 96 LEU A O 1
ATOM 765 N N . HIS A 1 97 ? -9.036 -2.750 -2.238 1.00 95.44 97 HIS A N 1
ATOM 766 C CA . HIS A 1 97 ? -7.932 -3.517 -2.800 1.00 95.44 97 HIS A CA 1
ATOM 767 C C . HIS A 1 97 ? -6.622 -2.729 -2.775 1.00 95.44 97 HIS A C 1
ATOM 769 O O . HIS A 1 97 ? -6.595 -1.498 -2.725 1.00 95.44 97 HIS A O 1
ATOM 775 N N . VAL A 1 98 ? -5.516 -3.458 -2.834 1.00 96.19 98 VAL A N 1
ATOM 776 C CA . VAL A 1 98 ? -4.175 -2.913 -3.024 1.00 96.19 98 VAL A CA 1
ATOM 777 C C . VAL A 1 98 ? -3.771 -3.167 -4.469 1.00 96.19 98 VAL A C 1
ATOM 779 O O . VAL A 1 98 ? -3.787 -4.306 -4.931 1.00 96.19 98 VAL A O 1
ATOM 782 N N . LEU A 1 99 ? -3.436 -2.101 -5.187 1.00 96.19 99 LEU A N 1
ATOM 783 C CA . LEU A 1 99 ? -2.851 -2.155 -6.518 1.00 96.19 99 LEU A CA 1
ATOM 784 C C . LEU A 1 99 ? -1.338 -2.015 -6.383 1.00 96.19 99 LEU A C 1
ATOM 786 O O . LEU A 1 99 ? -0.847 -0.986 -5.915 1.00 96.19 99 LEU A O 1
ATOM 790 N N . ILE A 1 100 ? -0.617 -3.049 -6.791 1.00 97.06 100 ILE A N 1
ATOM 791 C CA . ILE A 1 100 ? 0.840 -3.060 -6.841 1.00 97.06 100 ILE A CA 1
ATOM 792 C C . ILE A 1 100 ? 1.234 -2.881 -8.300 1.00 97.06 100 ILE A C 1
ATOM 794 O O . ILE A 1 100 ? 0.714 -3.577 -9.166 1.00 97.06 100 ILE A O 1
ATOM 798 N N . THR A 1 101 ? 2.125 -1.944 -8.587 1.00 96.56 101 THR A N 1
ATOM 799 C CA . THR A 1 101 ? 2.608 -1.665 -9.940 1.00 96.56 101 THR 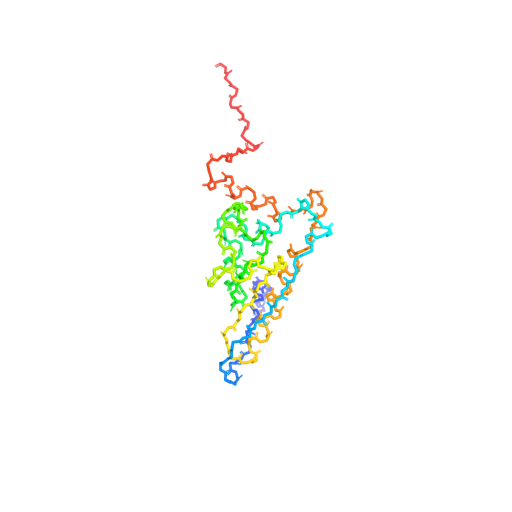A CA 1
ATOM 800 C C . THR A 1 101 ? 4.124 -1.661 -9.940 1.00 96.56 101 THR A C 1
ATOM 802 O O . THR A 1 101 ? 4.737 -1.078 -9.053 1.00 96.56 101 THR A O 1
ATOM 805 N N . VAL A 1 102 ? 4.744 -2.279 -10.933 1.00 96.56 102 VAL A N 1
ATOM 806 C CA . VAL A 1 102 ? 6.198 -2.285 -11.103 1.00 96.56 102 VAL A CA 1
ATOM 807 C C . VAL A 1 102 ? 6.538 -1.906 -12.533 1.00 96.56 102 VAL A C 1
ATOM 809 O O . VAL A 1 102 ? 5.839 -2.305 -13.461 1.00 96.56 102 VAL A O 1
ATOM 812 N N . GLU A 1 103 ? 7.604 -1.133 -12.695 1.00 95.88 103 GLU A N 1
ATOM 813 C CA . GLU A 1 103 ? 8.176 -0.773 -13.988 1.00 95.88 103 GLU A CA 1
ATOM 814 C C . GLU A 1 103 ? 9.656 -1.165 -13.968 1.00 95.88 103 GLU A C 1
ATOM 816 O O . GLU A 1 103 ? 10.448 -0.593 -13.219 1.00 95.88 103 GLU A O 1
ATOM 821 N N . ASP A 1 104 ? 10.007 -2.214 -14.710 1.00 94.75 104 ASP A N 1
ATOM 822 C CA . ASP A 1 104 ? 11.377 -2.731 -14.823 1.00 94.75 104 ASP A CA 1
ATOM 823 C C . ASP A 1 104 ? 11.488 -3.647 -16.056 1.00 94.75 104 ASP A C 1
ATOM 825 O O . ASP A 1 104 ? 10.503 -3.885 -16.756 1.00 94.75 104 ASP A O 1
ATOM 829 N N . ALA A 1 105 ? 12.672 -4.197 -16.324 1.00 95.06 105 ALA A N 1
ATOM 830 C CA . ALA A 1 105 ? 12.847 -5.285 -17.280 1.00 95.06 105 ALA A CA 1
ATOM 831 C C . ALA A 1 105 ? 11.986 -6.496 -16.889 1.00 95.06 105 ALA A C 1
ATOM 833 O O . ALA A 1 105 ? 11.901 -6.826 -15.705 1.00 95.06 105 ALA A O 1
ATOM 834 N N . GLN A 1 106 ? 11.385 -7.175 -17.873 1.00 92.25 106 GLN A N 1
ATOM 835 C CA . GLN A 1 106 ? 10.436 -8.286 -17.671 1.00 92.25 106 GLN A CA 1
ATOM 836 C C . GLN A 1 106 ? 10.851 -9.260 -16.555 1.00 92.25 106 GLN A C 1
ATOM 838 O O . GLN A 1 106 ? 10.079 -9.520 -15.632 1.00 92.25 106 GLN A O 1
ATOM 843 N N . ASN A 1 107 ? 12.089 -9.758 -16.600 1.00 92.31 107 ASN A N 1
ATOM 844 C CA . ASN A 1 107 ? 12.592 -10.737 -15.638 1.00 92.31 107 ASN A CA 1
ATOM 845 C C . ASN A 1 107 ? 12.671 -10.191 -14.199 1.00 92.31 107 ASN A C 1
ATOM 847 O O . ASN A 1 107 ? 12.395 -10.909 -13.240 1.00 92.31 107 ASN A O 1
ATOM 851 N N . ARG A 1 108 ? 13.037 -8.916 -14.033 1.00 93.62 108 ARG A N 1
ATOM 852 C CA . ARG A 1 108 ? 13.097 -8.238 -12.731 1.00 93.62 108 ARG A CA 1
ATOM 853 C C . ARG A 1 108 ? 11.711 -7.858 -12.237 1.00 93.62 108 ARG A C 1
ATOM 855 O O . ARG A 1 108 ? 11.434 -8.010 -11.049 1.00 93.62 108 ARG A O 1
ATOM 862 N N . ALA A 1 109 ? 10.860 -7.373 -13.138 1.00 94.25 109 ALA A N 1
ATOM 863 C CA . ALA A 1 109 ? 9.511 -6.922 -12.838 1.00 94.25 109 ALA A CA 1
ATOM 864 C C . ALA A 1 109 ? 8.692 -8.048 -12.193 1.00 94.25 109 ALA A C 1
ATOM 866 O O . ALA A 1 109 ? 8.100 -7.838 -11.139 1.00 94.25 109 ALA A O 1
ATOM 867 N N . GLU A 1 110 ? 8.736 -9.262 -12.746 1.00 92.56 110 GLU A N 1
ATOM 868 C CA . GLU A 1 110 ? 8.031 -10.422 -12.183 1.00 92.56 110 GLU A CA 1
ATOM 869 C C . GLU A 1 110 ? 8.510 -10.777 -10.766 1.00 92.56 110 GLU A C 1
ATOM 871 O O . GLU A 1 110 ? 7.695 -11.011 -9.871 1.00 92.56 110 GLU A O 1
ATOM 876 N N . ILE A 1 111 ? 9.827 -10.767 -10.530 1.00 93.69 111 ILE A N 1
ATOM 877 C CA . ILE A 1 111 ? 10.417 -11.075 -9.217 1.00 93.69 111 ILE A CA 1
ATOM 878 C C . ILE A 1 111 ? 10.023 -10.013 -8.185 1.00 93.69 111 ILE A C 1
ATOM 880 O O . ILE A 1 111 ? 9.589 -10.347 -7.079 1.00 93.69 111 ILE A O 1
ATOM 884 N N . LYS A 1 112 ? 10.154 -8.731 -8.547 1.00 94.56 112 LYS A N 1
ATOM 885 C CA . LYS A 1 112 ? 9.775 -7.597 -7.697 1.00 94.56 112 LYS A CA 1
ATOM 886 C C . LYS A 1 112 ? 8.290 -7.631 -7.355 1.00 94.56 112 LYS A C 1
ATOM 888 O O . LYS A 1 112 ? 7.940 -7.524 -6.180 1.00 94.56 112 LYS A O 1
ATOM 893 N N . LEU A 1 113 ? 7.438 -7.843 -8.359 1.00 95.62 113 LEU A N 1
ATOM 894 C CA . LEU A 1 113 ? 5.991 -7.909 -8.186 1.00 95.62 113 LEU A CA 1
ATOM 895 C C . LEU A 1 113 ? 5.611 -9.047 -7.244 1.00 95.62 113 LEU A C 1
ATOM 897 O O . LEU A 1 113 ? 4.892 -8.822 -6.275 1.00 95.62 113 LEU A O 1
ATOM 901 N N . LYS A 1 114 ? 6.153 -10.248 -7.471 1.00 94.75 114 LYS A N 1
ATOM 902 C CA . LYS A 1 114 ? 5.893 -11.409 -6.617 1.00 94.75 114 LYS A CA 1
ATOM 903 C C . LYS A 1 114 ? 6.303 -11.151 -5.167 1.00 94.75 114 LYS A C 1
ATOM 905 O O . LYS A 1 114 ? 5.525 -11.426 -4.255 1.00 94.75 114 LYS A O 1
ATOM 910 N N . ARG A 1 115 ? 7.485 -10.567 -4.947 1.00 94.19 115 ARG A N 1
ATOM 911 C CA . ARG A 1 115 ? 7.962 -10.204 -3.606 1.00 94.19 115 ARG A CA 1
ATOM 912 C C . ARG A 1 115 ? 7.041 -9.183 -2.936 1.00 94.19 115 ARG A C 1
ATOM 914 O O . ARG A 1 115 ? 6.674 -9.364 -1.780 1.00 94.19 115 ARG A O 1
ATOM 921 N N . ALA A 1 116 ? 6.631 -8.141 -3.657 1.00 95.25 116 ALA A N 1
ATOM 922 C CA . ALA A 1 116 ? 5.698 -7.144 -3.138 1.00 95.25 116 ALA A CA 1
ATOM 923 C C . ALA A 1 116 ? 4.336 -7.756 -2.784 1.00 95.25 116 ALA A C 1
ATOM 925 O O . ALA A 1 116 ? 3.772 -7.446 -1.736 1.00 95.25 116 ALA A O 1
ATOM 926 N N . VAL A 1 117 ? 3.829 -8.665 -3.617 1.00 95.81 117 VAL A N 1
ATOM 927 C CA . VAL A 1 117 ? 2.578 -9.392 -3.370 1.00 95.81 117 VAL A CA 1
ATOM 928 C C . VAL A 1 117 ? 2.666 -10.235 -2.101 1.00 95.81 117 VAL A C 1
ATOM 930 O O . VAL A 1 117 ? 1.733 -10.223 -1.300 1.00 95.81 117 VAL A O 1
ATOM 933 N N . GLU A 1 118 ? 3.768 -10.954 -1.893 1.00 94.50 118 GLU A N 1
ATOM 934 C CA . GLU A 1 118 ? 3.984 -11.759 -0.686 1.00 94.50 118 GLU A CA 1
ATOM 935 C C . GLU A 1 118 ? 4.033 -10.894 0.580 1.00 94.50 118 GLU A C 1
ATOM 937 O O . GLU A 1 118 ? 3.373 -11.223 1.567 1.00 94.50 118 GLU A O 1
ATOM 942 N N . GLU A 1 119 ? 4.742 -9.764 0.547 1.00 93.12 119 GLU A N 1
ATOM 943 C CA . GLU A 1 119 ? 4.800 -8.833 1.680 1.00 93.12 119 GLU A CA 1
ATOM 944 C C . GLU A 1 119 ? 3.435 -8.198 1.978 1.00 93.12 119 GLU A C 1
ATOM 946 O O . GLU A 1 119 ? 2.998 -8.185 3.129 1.00 93.12 119 GLU A O 1
ATOM 951 N N . VAL A 1 120 ? 2.701 -7.748 0.955 1.00 93.94 120 VAL A N 1
ATOM 952 C CA . VAL A 1 120 ? 1.350 -7.198 1.145 1.00 93.94 120 VAL A CA 1
ATOM 953 C C . VAL A 1 120 ? 0.398 -8.263 1.687 1.00 93.94 120 VAL A C 1
ATOM 955 O O . VAL A 1 120 ? -0.354 -7.974 2.613 1.00 93.94 120 VAL A O 1
ATOM 958 N N . LYS A 1 121 ? 0.451 -9.510 1.198 1.00 93.25 121 LYS A N 1
ATOM 959 C CA . LYS A 1 121 ? -0.389 -10.608 1.712 1.00 93.25 121 LYS A CA 1
ATOM 960 C C . LYS A 1 121 ? -0.183 -10.854 3.207 1.00 93.25 121 LYS A C 1
ATOM 962 O O . LYS A 1 121 ? -1.166 -11.075 3.908 1.00 93.25 121 LYS A O 1
ATOM 967 N N . LYS A 1 122 ? 1.049 -10.746 3.717 1.00 91.06 122 LYS A N 1
ATOM 968 C CA . LYS A 1 122 ? 1.329 -10.847 5.164 1.00 91.06 122 LYS A CA 1
ATOM 969 C C . LYS A 1 122 ? 0.638 -9.742 5.968 1.00 91.06 122 LYS A C 1
ATOM 971 O O . LYS A 1 122 ? 0.242 -9.973 7.104 1.00 91.06 122 LYS A O 1
ATOM 976 N N . LEU A 1 123 ? 0.456 -8.554 5.385 1.00 90.31 123 LEU A N 1
ATOM 977 C CA . LEU A 1 123 ? -0.251 -7.434 6.019 1.00 90.31 123 LEU A CA 1
ATOM 978 C C . LEU A 1 123 ? -1.781 -7.581 5.982 1.00 90.31 123 LEU A C 1
ATOM 980 O O . LEU A 1 123 ? -2.465 -6.925 6.770 1.00 90.31 123 LEU A O 1
ATOM 984 N N . LEU A 1 124 ? -2.313 -8.417 5.083 1.00 90.38 124 LEU A N 1
ATOM 985 C CA . LEU A 1 124 ? -3.749 -8.689 4.940 1.00 90.38 124 LEU A CA 1
ATOM 986 C C . LEU A 1 124 ? -4.267 -9.769 5.898 1.00 90.38 124 LEU A C 1
ATOM 988 O O . LEU A 1 124 ? -5.473 -9.998 5.946 1.00 90.38 124 LEU A O 1
ATOM 992 N N . VAL A 1 125 ? -3.388 -10.410 6.669 1.00 87.44 125 VAL A N 1
ATOM 993 C CA . VAL A 1 125 ? -3.772 -11.376 7.701 1.00 87.44 125 VAL A CA 1
ATOM 994 C C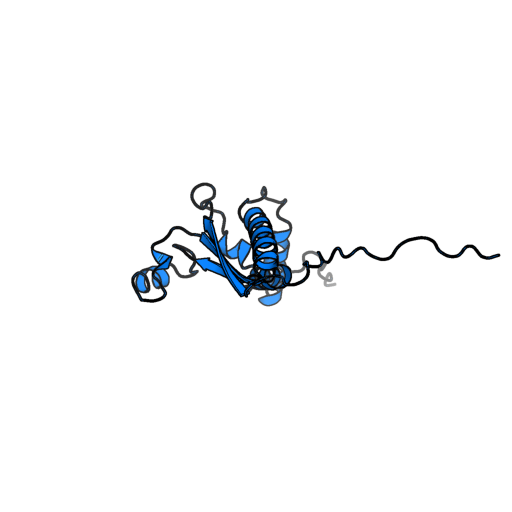 . VAL A 1 125 ? -3.608 -10.707 9.068 1.00 87.44 125 VAL A C 1
ATOM 996 O O . VAL A 1 125 ? -2.477 -10.418 9.470 1.00 87.44 125 VAL A O 1
ATOM 999 N N . PRO A 1 126 ? -4.701 -10.409 9.790 1.00 81.50 126 PRO A N 1
ATOM 1000 C CA . PRO A 1 126 ? -4.593 -9.851 11.130 1.00 81.50 126 PRO A CA 1
ATOM 1001 C C . PRO A 1 126 ? -3.999 -10.896 12.081 1.00 81.50 126 PRO A C 1
ATOM 1003 O O . PRO A 1 126 ? -4.485 -12.023 12.167 1.00 81.50 126 PRO A O 1
ATOM 1006 N N . ALA A 1 127 ? -2.943 -10.521 12.803 1.00 78.12 127 ALA A N 1
ATOM 1007 C CA . ALA A 1 127 ? -2.428 -11.334 13.900 1.00 78.12 127 ALA A CA 1
ATOM 1008 C C . ALA A 1 127 ? -3.387 -11.272 15.100 1.00 78.12 127 ALA A C 1
ATOM 1010 O O . ALA A 1 127 ? -4.125 -10.294 15.265 1.00 78.12 127 ALA A O 1
ATOM 1011 N N . ALA A 1 128 ? -3.358 -12.301 15.951 1.00 73.12 128 ALA A N 1
ATOM 1012 C CA . ALA A 1 128 ? -4.130 -12.319 17.188 1.00 73.12 128 ALA A CA 1
ATOM 1013 C C . ALA A 1 128 ? -3.794 -11.100 18.070 1.00 73.12 128 ALA A C 1
ATOM 1015 O O . ALA A 1 128 ? -2.662 -10.594 18.074 1.00 73.12 128 ALA A O 1
ATOM 1016 N N . GLU A 1 129 ? -4.790 -10.599 18.807 1.00 61.53 129 GLU A N 1
ATOM 1017 C CA . GLU A 1 129 ? -4.616 -9.430 19.668 1.00 61.53 129 GLU A CA 1
ATOM 1018 C C . GLU A 1 129 ? -3.457 -9.635 20.655 1.00 61.53 129 GLU A C 1
ATOM 1020 O O . GLU A 1 129 ? -3.405 -10.613 21.391 1.00 61.53 129 GLU A O 1
ATOM 1025 N N . GLY A 1 130 ? -2.508 -8.694 20.664 1.00 62.84 130 GLY A N 1
ATOM 1026 C CA . GLY A 1 130 ? -1.341 -8.727 21.551 1.00 62.84 130 GLY A CA 1
ATOM 1027 C C . GLY A 1 130 ? -0.048 -9.232 20.905 1.00 62.84 130 GLY A C 1
ATOM 1028 O O . GLY A 1 130 ? 1.026 -8.806 21.341 1.00 62.84 130 GLY A O 1
ATOM 1029 N N . GLU A 1 131 ? -0.120 -10.009 19.826 1.00 74.12 131 GLU A N 1
ATOM 1030 C CA . GLU A 1 131 ? 1.064 -10.515 19.109 1.00 74.12 131 GLU A CA 1
ATOM 1031 C C . GLU A 1 131 ? 1.490 -9.622 17.937 1.00 74.12 131 GLU A C 1
ATOM 1033 O O . GLU A 1 131 ? 2.595 -9.749 17.412 1.00 74.12 131 GLU A O 1
ATOM 1038 N N . ASP A 1 132 ? 0.647 -8.657 17.562 1.00 82.56 132 ASP A N 1
ATOM 1039 C CA . ASP A 1 132 ? 0.922 -7.748 16.454 1.00 82.56 132 ASP A CA 1
ATOM 1040 C C . ASP A 1 132 ? 1.973 -6.674 16.811 1.00 82.56 132 ASP A C 1
ATOM 1042 O O . ASP A 1 132 ? 1.666 -5.523 17.152 1.00 82.56 132 ASP A O 1
ATOM 1046 N N . SER A 1 133 ? 3.243 -7.071 16.736 1.00 85.50 133 SER A N 1
ATOM 1047 C CA . SER A 1 133 ? 4.414 -6.223 16.981 1.00 85.50 133 SER A CA 1
ATOM 1048 C C . SER A 1 133 ? 4.494 -5.035 16.019 1.00 85.50 133 SER A C 1
ATOM 1050 O O . SER A 1 133 ? 4.779 -3.917 16.453 1.00 85.50 133 SER A O 1
ATOM 1052 N N . LEU A 1 134 ? 4.164 -5.237 14.739 1.00 86.88 134 LEU A N 1
ATOM 1053 C CA . LEU A 1 134 ? 4.154 -4.172 13.735 1.00 86.88 134 LEU A CA 1
ATOM 1054 C C . LEU A 1 134 ? 3.095 -3.110 14.065 1.00 86.88 134 LEU A C 1
ATOM 1056 O O . LEU A 1 134 ? 3.376 -1.918 13.972 1.00 86.88 134 LEU A O 1
ATOM 1060 N N . LYS A 1 135 ? 1.904 -3.507 14.533 1.00 86.94 135 LYS A N 1
ATOM 1061 C CA . LYS A 1 135 ? 0.841 -2.553 14.900 1.00 86.94 135 LYS A CA 1
ATOM 1062 C C . LYS A 1 135 ? 1.267 -1.723 16.105 1.00 86.94 135 LYS A C 1
ATOM 1064 O O . LYS A 1 135 ? 1.062 -0.512 16.115 1.00 86.94 135 LYS A O 1
ATOM 1069 N N . LYS A 1 136 ? 1.894 -2.356 17.103 1.00 88.31 136 LYS A N 1
ATOM 1070 C CA . LYS A 1 136 ? 2.451 -1.666 18.278 1.00 88.31 136 LYS A CA 1
ATOM 1071 C C . LYS A 1 136 ? 3.516 -0.645 17.874 1.00 88.31 136 LYS A C 1
ATOM 1073 O O . LYS A 1 136 ? 3.447 0.496 18.321 1.00 88.31 136 LYS A O 1
ATOM 1078 N N . MET A 1 137 ? 4.440 -1.031 16.993 1.00 89.50 137 MET A N 1
ATOM 1079 C CA . MET A 1 137 ? 5.487 -0.145 16.478 1.00 89.50 137 MET A CA 1
ATOM 1080 C C . MET A 1 137 ? 4.897 1.049 15.717 1.00 89.50 137 MET A C 1
ATOM 1082 O O . MET A 1 137 ? 5.221 2.190 16.031 1.00 89.50 137 MET A O 1
ATOM 1086 N N . GLN A 1 138 ? 3.962 0.808 14.793 1.00 91.81 138 GLN A N 1
ATOM 1087 C CA . GLN A 1 138 ? 3.297 1.865 14.024 1.00 91.81 138 GLN A CA 1
ATOM 1088 C C . GLN A 1 138 ? 2.528 2.848 14.921 1.00 91.81 138 GLN A C 1
ATOM 1090 O O . GLN A 1 138 ? 2.574 4.056 14.693 1.00 91.81 138 GLN A O 1
ATOM 1095 N N . LEU A 1 139 ? 1.820 2.353 15.944 1.00 90.19 139 LEU A N 1
ATOM 1096 C CA . LEU A 1 139 ? 1.092 3.198 16.898 1.00 90.19 139 LEU A CA 1
ATOM 1097 C C . LEU A 1 139 ? 2.037 4.011 17.789 1.00 90.19 139 LEU A C 1
ATOM 1099 O O . LEU A 1 139 ? 1.766 5.183 18.050 1.00 90.19 139 LEU A O 1
ATOM 1103 N N . MET A 1 140 ? 3.142 3.407 18.228 1.00 90.31 140 MET A N 1
ATOM 1104 C CA . MET A 1 140 ? 4.193 4.090 18.979 1.00 90.31 140 MET A CA 1
ATOM 1105 C C . MET A 1 140 ? 4.814 5.218 18.152 1.00 90.31 140 MET A C 1
ATOM 1107 O O . MET A 1 140 ? 4.846 6.362 18.602 1.00 90.31 140 MET A O 1
ATOM 1111 N N . GLU A 1 141 ? 5.241 4.926 16.924 1.00 90.19 141 GLU A N 1
ATOM 1112 C CA . GLU A 1 141 ? 5.827 5.910 16.014 1.00 90.19 141 GLU A CA 1
ATOM 1113 C C . GLU A 1 141 ? 4.836 7.036 15.687 1.00 90.19 141 GLU A C 1
ATOM 1115 O O . GLU A 1 141 ? 5.189 8.214 15.728 1.00 90.19 141 GLU A O 1
ATOM 1120 N N . LEU A 1 142 ? 3.559 6.704 15.465 1.00 90.88 142 LEU A N 1
ATOM 1121 C CA . LEU A 1 142 ? 2.507 7.700 15.268 1.00 90.88 142 LEU A CA 1
ATOM 1122 C C . LEU A 1 142 ? 2.340 8.617 16.489 1.00 90.88 142 LEU A C 1
ATOM 1124 O O . LEU A 1 142 ? 2.182 9.827 16.326 1.00 90.88 142 LEU A O 1
ATOM 1128 N N . ALA A 1 143 ? 2.372 8.065 17.705 1.00 90.56 143 ALA A N 1
ATOM 1129 C CA . ALA A 1 143 ? 2.263 8.845 18.935 1.00 90.56 143 ALA A CA 1
ATOM 1130 C C . ALA A 1 143 ? 3.470 9.774 19.132 1.00 90.56 143 ALA A C 1
ATOM 1132 O O . ALA A 1 143 ? 3.293 10.911 19.570 1.00 90.56 143 ALA A O 1
ATOM 1133 N N . ILE A 1 144 ? 4.676 9.325 18.765 1.00 90.38 144 ILE A N 1
ATOM 1134 C CA . ILE A 1 144 ? 5.893 10.150 18.783 1.00 90.38 144 ILE A CA 1
ATOM 1135 C C . ILE A 1 144 ? 5.754 11.298 17.779 1.00 90.38 144 ILE A C 1
ATOM 1137 O O . ILE A 1 144 ? 5.931 12.458 18.143 1.00 90.38 144 ILE A O 1
ATOM 1141 N N . LEU A 1 145 ? 5.345 11.002 16.541 1.00 89.62 145 LEU A N 1
ATOM 1142 C CA . LEU A 1 145 ? 5.141 12.003 15.485 1.00 89.62 145 LEU A CA 1
ATOM 1143 C C . LEU A 1 145 ? 4.053 13.034 15.817 1.00 89.62 145 LEU A C 1
ATOM 1145 O O . LEU A 1 145 ? 4.085 14.147 15.287 1.00 89.62 145 LEU A O 1
ATOM 1149 N N . ASN A 1 146 ? 3.087 12.666 16.659 1.00 89.88 146 ASN A N 1
ATOM 1150 C CA . ASN A 1 146 ? 2.023 13.552 17.127 1.00 89.88 146 ASN A CA 1
ATOM 1151 C C . ASN A 1 146 ? 2.356 14.251 18.457 1.00 89.88 146 ASN A C 1
ATOM 1153 O O . ASN A 1 146 ? 1.557 15.060 18.921 1.00 89.88 146 ASN A O 1
ATOM 1157 N N . GLY A 1 147 ? 3.496 13.943 19.087 1.00 88.06 147 GLY A N 1
ATOM 1158 C CA . GLY A 1 147 ? 3.877 14.495 20.392 1.00 88.06 147 GLY A CA 1
ATOM 1159 C C . GLY A 1 147 ? 3.010 14.012 21.562 1.00 88.06 147 GLY A C 1
ATOM 1160 O O . GLY A 1 147 ? 3.035 14.609 22.633 1.00 88.06 147 GLY A O 1
ATOM 1161 N N . THR A 1 148 ? 2.231 12.944 21.378 1.00 89.19 148 THR A N 1
ATOM 1162 C CA . THR A 1 148 ? 1.349 12.362 22.407 1.00 89.19 148 THR A CA 1
ATOM 1163 C C . THR A 1 148 ? 1.931 11.099 23.034 1.00 89.19 148 THR A C 1
ATOM 1165 O O . THR A 1 148 ? 1.247 10.427 23.808 1.00 89.19 148 THR A O 1
ATOM 1168 N N . TYR A 1 149 ? 3.161 10.732 22.667 1.00 84.44 149 TYR A N 1
ATOM 1169 C CA . TYR A 1 149 ? 3.840 9.569 23.218 1.00 84.44 149 TYR A CA 1
ATOM 1170 C C . TYR A 1 149 ? 4.048 9.746 24.723 1.00 84.44 149 TYR A C 1
ATOM 1172 O O . TYR A 1 149 ? 4.608 10.742 25.179 1.00 84.44 149 TYR A O 1
ATOM 1180 N N . ARG A 1 150 ? 3.571 8.771 25.495 1.00 78.06 150 ARG A N 1
ATOM 1181 C CA . ARG A 1 150 ? 3.782 8.699 26.939 1.00 78.06 150 ARG A CA 1
ATOM 1182 C C . ARG A 1 150 ? 4.694 7.519 27.199 1.00 78.06 150 ARG A C 1
ATOM 1184 O O . ARG A 1 150 ? 4.306 6.380 26.954 1.00 78.06 150 ARG A O 1
ATOM 1191 N N . ASP A 1 151 ? 5.898 7.810 27.666 1.00 75.19 151 ASP A N 1
ATOM 1192 C CA . ASP A 1 151 ? 6.852 6.775 28.018 1.00 75.19 151 ASP A CA 1
ATOM 1193 C C . ASP A 1 151 ? 6.359 6.048 29.276 1.00 75.19 151 ASP A C 1
ATOM 1195 O O . ASP A 1 151 ? 6.199 6.653 30.337 1.00 75.19 151 ASP A O 1
ATOM 1199 N N . ALA A 1 152 ? 6.069 4.754 29.154 1.00 62.97 152 ALA A N 1
ATOM 1200 C CA . ALA A 1 152 ? 5.597 3.941 30.272 1.00 62.97 152 ALA A CA 1
ATOM 1201 C C . ALA A 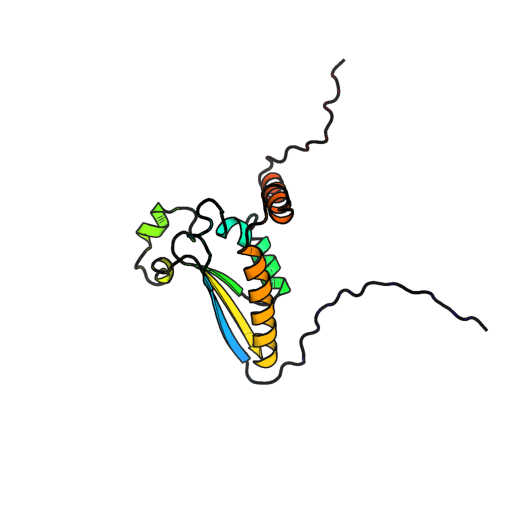1 152 ? 6.700 3.651 31.315 1.00 62.97 152 ALA A C 1
ATOM 1203 O O . ALA A 1 152 ? 6.429 2.962 32.296 1.00 62.97 152 ALA A O 1
ATOM 1204 N N . ASN A 1 153 ? 7.928 4.158 31.122 1.00 56.53 153 ASN A N 1
ATOM 1205 C CA . ASN A 1 153 ? 9.090 3.868 31.960 1.00 56.53 153 ASN A CA 1
ATOM 1206 C C . ASN A 1 153 ? 9.672 5.096 32.691 1.00 56.53 153 ASN A C 1
ATOM 1208 O O . ASN A 1 153 ? 10.668 4.974 33.407 1.00 56.53 153 ASN A O 1
ATOM 1212 N N . ILE A 1 154 ? 9.052 6.278 32.593 1.00 56.19 154 ILE A N 1
ATOM 1213 C CA . ILE A 1 154 ? 9.428 7.418 33.441 1.00 56.19 154 ILE A CA 1
ATOM 1214 C C . ILE A 1 154 ? 8.721 7.259 34.790 1.00 56.19 154 ILE A C 1
ATOM 1216 O O . ILE A 1 154 ? 7.585 7.694 34.977 1.00 56.19 154 ILE A O 1
ATOM 1220 N N . LYS A 1 155 ? 9.408 6.634 35.755 1.00 48.03 155 LYS A N 1
ATOM 1221 C CA . LYS A 1 155 ? 9.093 6.815 37.178 1.00 48.03 155 LYS A CA 1
ATOM 1222 C C . LYS A 1 155 ? 9.072 8.320 37.444 1.00 48.03 155 LYS A C 1
ATOM 1224 O O . LYS A 1 155 ? 10.092 8.987 37.288 1.00 48.03 155 LYS A O 1
ATOM 1229 N N . SER A 1 156 ? 7.911 8.850 37.812 1.00 46.28 156 SER A N 1
ATOM 1230 C CA . SER A 1 156 ? 7.777 10.219 38.305 1.00 46.28 156 SER A CA 1
ATOM 1231 C C . SER A 1 156 ? 8.820 10.460 39.403 1.00 46.28 156 SER A C 1
ATOM 1233 O O . SER A 1 156 ? 8.872 9.643 40.329 1.00 46.28 156 SER A O 1
ATOM 1235 N N . PRO A 1 157 ? 9.640 11.526 39.355 1.00 47.09 157 PRO A N 1
ATOM 1236 C CA . PRO A 1 157 ? 10.426 11.897 40.518 1.00 47.09 157 PRO A CA 1
ATOM 1237 C C . PRO A 1 157 ? 9.444 12.207 41.647 1.00 47.09 157 PRO A C 1
ATOM 1239 O O . PRO A 1 157 ? 8.577 13.073 41.522 1.00 47.09 157 PRO A O 1
ATOM 1242 N N . THR A 1 158 ? 9.532 11.424 42.716 1.00 48.31 158 THR A N 1
ATOM 1243 C CA . THR A 1 158 ? 8.809 11.637 43.963 1.00 48.31 158 THR A CA 1
ATOM 1244 C C . THR A 1 158 ? 9.155 13.039 44.454 1.00 48.31 158 THR A C 1
ATOM 1246 O O . THR A 1 158 ? 10.309 13.299 44.789 1.00 48.31 158 THR A O 1
ATOM 1249 N N . ALA A 1 159 ? 8.187 13.953 44.445 1.00 45.94 159 ALA A N 1
ATOM 1250 C CA . ALA A 1 159 ? 8.344 15.242 45.101 1.00 45.94 159 ALA A CA 1
ATOM 1251 C C . ALA A 1 159 ? 8.424 14.991 46.617 1.00 45.94 159 ALA A C 1
ATOM 1253 O O . ALA A 1 159 ? 7.478 14.447 47.192 1.00 45.94 159 ALA A O 1
ATOM 1254 N N . GLN A 1 160 ? 9.572 15.310 47.219 1.00 44.41 160 GLN A N 1
ATOM 1255 C CA . GLN A 1 160 ? 9.717 15.540 48.660 1.00 44.41 160 GLN A CA 1
ATOM 1256 C C . GLN A 1 160 ? 9.625 17.038 48.923 1.00 44.41 160 GLN A C 1
ATOM 1258 O O . GLN A 1 160 ? 10.157 17.801 48.083 1.00 44.41 160 GLN A O 1
#

pLDDT: mean 83.84, std 16.4, range [32.94, 97.06]

Foldseek 3Di:
DDDDDDDDDDDPPPVPQPPQDADWDKDKDKFAFPCVVPVPDDLLCLCQFQVRVNVVVLCVSLVKHKDWFEAPNDPDNVVLVVCDPPPVSVSPPHHTIIMIMHIGRPSSRVVSRVVSVVVSVVSSDDDDPPPCPSVVVSVQVNCVVVVNHDDPPPPDPPDD

InterPro domains:
  IPR004087 K Homology domain [SM00322] (25-119)
  IPR036612 K Homology domain, type 1 superfamily [G3DSA:3.30.1370.10] (1-159)
  IPR036612 K Homology domain, type 1 superfamily [SSF54791] (27-155)
  IPR045071 KH domain-containing BBP-like [PTHR11208] (3-153)
  IPR055256 KHDC4/BBP-like, KH-domain type I [PF22675] (37-124)

Organism: Pongo abelii (NCBI:txid9601)

Secondary structure (DSSP, 8-state):
----------------PPP--S-EEEEEEEEE--TTT-TT--HHHHHH-GGGHHHHHHHHHHT-EEEEESTT-SS-HHHHHHHTTSTT-GGGGSPSEEEEEEEEEHHHHHHHHHHHHHHHHHHTSPPPTTT-HHHHHHHHHHHHHTT----TT-------

Sequence (160 aa):
MYNDTLNGSTEKRSAELPDAVGPIVQLQEKLYVPVKEYPDFNFVGRILGPRGLTAKQLEAETGCKIMVRGKGSMRDKKKEEQNRGKPNWEHLNEDLHVLITVEDAQNRAEIKLKRAVEEVKKLLVPAAEGEDSLKKMQLMELAILNGTYRDANIKSPTAQ